Protein AF-A0A497BZL1-F1 (afdb_monomer_lite)

pLDDT: mean 72.48, std 17.42, range [42.62, 92.12]

Sequence (75 aa):
MIDPGLKGKVALVTGANHGIGAATAKAFAAQGAMVFITYLRLPSCTPTAVHSGVLVEFNRQRIVEIQTEITASKS

Foldseek 3Di:
DDLPPLAAAEEEFEPCPDDPSVVVQLVSVVSHHQYEYEYEDDDDPDPDPDPDQDFDQHPNHTHGYDYDDPPDDDD

Structure (mmCIF, N/CA/C/O backbone):
data_AF-A0A497BZL1-F1
#
_entry.id   AF-A0A497BZL1-F1
#
loop_
_atom_site.group_PDB
_atom_site.id
_atom_site.type_symbol
_atom_site.label_atom_id
_atom_site.label_alt_id
_atom_site.label_comp_id
_atom_site.label_asym_id
_atom_site.label_entity_id
_atom_site.label_seq_id
_atom_site.pdbx_PDB_ins_code
_atom_site.Cartn_x
_atom_site.Cartn_y
_atom_site.Cartn_z
_atom_site.occupancy
_atom_site.B_iso_or_equiv
_atom_site.auth_seq_id
_atom_site.auth_comp_id
_atom_site.auth_asym_id
_atom_site.auth_atom_id
_atom_site.pdbx_PDB_model_num
ATOM 1 N N . MET A 1 1 ? -10.023 -17.637 9.248 1.00 66.06 1 MET A N 1
ATOM 2 C CA . MET A 1 1 ? -9.747 -16.359 8.558 1.00 66.06 1 MET A CA 1
ATOM 3 C C . MET A 1 1 ? -9.014 -15.463 9.540 1.00 66.06 1 MET A C 1
ATOM 5 O O . MET A 1 1 ? -9.451 -15.398 10.681 1.00 66.06 1 MET A O 1
ATOM 9 N N . ILE A 1 2 ? -7.891 -14.865 9.142 1.00 83.19 2 ILE A N 1
ATOM 10 C CA . ILE A 1 2 ? -7.122 -13.936 9.986 1.00 83.19 2 ILE A CA 1
ATOM 11 C C . ILE A 1 2 ? -7.783 -12.557 9.927 1.00 83.19 2 ILE A C 1
ATOM 13 O O . ILE A 1 2 ? -8.131 -12.106 8.837 1.00 83.19 2 ILE A O 1
ATOM 17 N N . ASP A 1 3 ? -7.946 -11.914 11.084 1.00 85.81 3 ASP A N 1
ATOM 18 C CA . ASP A 1 3 ? -8.244 -10.484 11.181 1.00 85.81 3 ASP A CA 1
ATOM 19 C C . ASP A 1 3 ? -6.924 -9.709 11.344 1.00 85.81 3 ASP A C 1
ATOM 21 O O . ASP A 1 3 ? -6.257 -9.846 12.370 1.00 85.81 3 ASP A O 1
ATOM 25 N N . PRO A 1 4 ? -6.510 -8.924 10.341 1.00 86.38 4 PRO A N 1
ATOM 26 C CA . PRO A 1 4 ? -5.279 -8.144 10.390 1.00 86.38 4 PRO A CA 1
ATOM 27 C C . PRO A 1 4 ? -5.431 -6.787 11.098 1.00 86.38 4 PRO A C 1
ATOM 29 O O . PRO A 1 4 ? -4.443 -6.065 11.220 1.00 86.38 4 PRO A O 1
ATOM 32 N N . GLY A 1 5 ? -6.631 -6.399 11.554 1.00 92.00 5 GLY A N 1
ATOM 33 C CA . GLY A 1 5 ? -6.817 -5.191 12.371 1.00 92.00 5 GLY A CA 1
ATOM 34 C C . GLY A 1 5 ? -6.560 -3.861 11.646 1.00 92.00 5 GLY A C 1
ATOM 35 O O . GLY A 1 5 ? -6.236 -2.858 12.285 1.00 92.00 5 GLY A O 1
ATOM 36 N N . LEU A 1 6 ? -6.696 -3.830 10.314 1.00 91.25 6 LEU A N 1
ATOM 37 C CA . LEU A 1 6 ? -6.397 -2.650 9.488 1.00 91.25 6 LEU A CA 1
ATOM 38 C C . LEU A 1 6 ? -7.557 -1.649 9.352 1.00 91.25 6 LEU A C 1
ATOM 40 O O . LEU A 1 6 ? -7.360 -0.536 8.858 1.00 91.25 6 LEU A O 1
ATOM 44 N N . LYS A 1 7 ? -8.764 -2.004 9.804 1.00 91.19 7 LYS A N 1
ATOM 45 C CA . LYS A 1 7 ? -9.944 -1.137 9.706 1.00 91.19 7 LYS A CA 1
ATOM 46 C C . LYS A 1 7 ? -9.711 0.194 10.429 1.00 91.19 7 LYS A C 1
ATOM 48 O O . LYS A 1 7 ? -9.426 0.220 11.625 1.00 91.19 7 LYS A O 1
ATOM 53 N N . GLY A 1 8 ? -9.858 1.305 9.704 1.00 89.12 8 GLY A N 1
ATOM 54 C CA . GLY A 1 8 ? -9.665 2.657 10.244 1.00 89.12 8 GLY A CA 1
ATOM 55 C C . GLY A 1 8 ? -8.204 3.030 10.520 1.00 89.12 8 GLY A C 1
ATOM 56 O O . GLY A 1 8 ? -7.948 4.067 11.129 1.00 89.12 8 GLY A O 1
ATOM 57 N N . LYS A 1 9 ? -7.240 2.204 10.095 1.00 92.00 9 LYS A N 1
ATOM 58 C CA . LYS A 1 9 ? -5.809 2.529 10.146 1.00 92.00 9 LYS A CA 1
ATOM 59 C C . LYS A 1 9 ? -5.381 3.267 8.883 1.00 92.00 9 LYS A C 1
ATOM 61 O O . LYS A 1 9 ? -6.031 3.165 7.846 1.00 92.00 9 LYS A O 1
ATOM 66 N N . VAL A 1 10 ? -4.264 3.983 8.976 1.00 90.50 10 VAL A N 1
ATOM 67 C CA . VAL A 1 10 ? -3.587 4.586 7.824 1.00 90.50 10 VAL A CA 1
ATOM 68 C C . VAL A 1 10 ? -2.377 3.726 7.471 1.00 90.50 10 VAL A C 1
ATOM 70 O O . VAL A 1 10 ? -1.597 3.383 8.359 1.00 90.50 10 VAL A O 1
ATOM 73 N N . ALA A 1 11 ? -2.218 3.381 6.196 1.00 89.44 11 ALA A N 1
ATOM 74 C CA . ALA A 1 11 ? -1.094 2.603 5.686 1.00 89.44 11 ALA A CA 1
ATOM 75 C C . ALA A 1 11 ? -0.396 3.343 4.538 1.00 89.44 11 ALA A C 1
ATOM 77 O O . ALA A 1 11 ? -1.055 3.859 3.638 1.00 89.44 11 ALA A O 1
ATOM 78 N N . LEU A 1 12 ? 0.937 3.364 4.554 1.00 89.62 12 LEU A N 1
ATOM 79 C CA . LEU A 1 12 ? 1.770 3.851 3.456 1.00 89.62 12 LEU A CA 1
ATOM 80 C C . LEU A 1 12 ? 2.418 2.651 2.763 1.00 89.62 12 LEU A C 1
ATOM 82 O O . LEU A 1 12 ? 3.127 1.882 3.410 1.00 89.62 12 LEU A O 1
ATOM 86 N N . VAL A 1 13 ? 2.189 2.491 1.462 1.00 88.06 13 VAL A N 1
ATOM 87 C CA . VAL A 1 13 ? 2.747 1.392 0.666 1.00 88.06 13 VAL A CA 1
ATOM 88 C C . VAL A 1 13 ? 3.707 1.954 -0.375 1.00 88.06 13 VAL A C 1
ATOM 90 O O . VAL A 1 13 ? 3.294 2.653 -1.297 1.00 88.06 13 VAL A O 1
ATOM 93 N N . THR A 1 14 ? 4.989 1.625 -0.239 1.00 89.06 14 THR A N 1
ATOM 94 C CA . THR A 1 14 ? 6.029 1.978 -1.213 1.00 89.06 14 THR A CA 1
ATOM 95 C C . THR A 1 14 ? 6.124 0.917 -2.317 1.00 89.06 14 THR A C 1
ATOM 97 O O . THR A 1 14 ? 5.693 -0.224 -2.145 1.00 89.06 14 THR A O 1
ATOM 100 N N . GLY A 1 15 ? 6.647 1.285 -3.492 1.00 86.12 15 GLY A N 1
ATOM 101 C CA . GLY A 1 15 ? 6.752 0.371 -4.639 1.00 86.12 15 GLY A CA 1
ATOM 102 C C . GLY A 1 15 ? 5.398 -0.077 -5.205 1.00 86.12 15 GLY A C 1
ATOM 103 O O . GLY A 1 15 ? 5.313 -1.098 -5.887 1.00 86.12 15 GLY A O 1
ATOM 104 N N . ALA A 1 16 ? 4.328 0.677 -4.945 1.00 85.38 16 ALA A N 1
ATOM 105 C CA . ALA A 1 16 ? 2.955 0.313 -5.303 1.00 85.38 16 ALA A CA 1
ATOM 106 C C . ALA A 1 16 ? 2.565 0.618 -6.763 1.00 85.38 16 ALA A C 1
ATOM 108 O O . ALA A 1 16 ? 1.389 0.550 -7.108 1.00 85.38 16 ALA A O 1
ATOM 109 N N . ASN A 1 17 ? 3.546 0.884 -7.633 1.00 82.25 17 ASN A N 1
ATOM 110 C CA . ASN A 1 17 ? 3.325 1.072 -9.071 1.00 82.25 17 ASN A CA 1
ATOM 111 C C . ASN A 1 17 ? 2.720 -0.185 -9.731 1.00 82.25 17 ASN A C 1
ATOM 113 O O . ASN A 1 17 ? 1.890 -0.108 -10.629 1.00 82.25 17 ASN A O 1
ATOM 117 N N . HIS A 1 18 ? 3.149 -1.369 -9.281 1.00 81.50 18 HIS A N 1
ATOM 118 C CA . HIS A 1 18 ? 2.795 -2.660 -9.877 1.00 81.50 18 HIS A CA 1
ATOM 119 C C . HIS A 1 18 ? 3.109 -3.832 -8.936 1.00 81.50 18 HIS A C 1
ATOM 121 O O . HIS A 1 18 ? 3.746 -3.663 -7.893 1.00 81.50 18 HIS A O 1
ATOM 127 N N . GLY A 1 19 ? 2.698 -5.039 -9.333 1.00 89.00 19 GLY A N 1
ATOM 128 C CA . GLY A 1 19 ? 3.064 -6.283 -8.658 1.00 89.00 19 GLY A CA 1
ATOM 129 C C . GLY A 1 19 ? 2.565 -6.349 -7.215 1.00 89.00 19 GLY A C 1
ATOM 130 O O . GLY A 1 19 ? 1.417 -6.004 -6.925 1.00 89.00 19 GLY A O 1
ATOM 131 N N . ILE A 1 20 ? 3.441 -6.798 -6.312 1.00 91.75 20 ILE A N 1
ATOM 132 C CA . ILE A 1 20 ? 3.102 -7.049 -4.904 1.00 91.75 20 ILE A CA 1
ATOM 133 C C . ILE A 1 20 ? 2.661 -5.760 -4.205 1.00 91.75 20 ILE A C 1
ATOM 135 O O . ILE A 1 20 ? 1.645 -5.778 -3.525 1.00 91.75 20 ILE A O 1
ATOM 139 N N . GLY A 1 21 ? 3.347 -4.630 -4.412 1.00 89.00 21 GLY A N 1
ATOM 140 C CA . GLY A 1 21 ? 2.979 -3.362 -3.768 1.00 89.00 21 GLY A CA 1
ATOM 141 C C . GLY A 1 21 ? 1.560 -2.912 -4.130 1.00 89.00 21 GLY A C 1
ATOM 142 O O . GLY A 1 21 ? 0.774 -2.548 -3.256 1.00 89.00 21 GLY A O 1
ATOM 143 N N . ALA A 1 22 ? 1.189 -3.029 -5.408 1.00 86.88 22 ALA A N 1
ATOM 144 C CA . ALA A 1 22 ? -0.163 -2.718 -5.868 1.00 86.88 22 ALA A CA 1
ATOM 145 C C . ALA A 1 22 ? -1.212 -3.694 -5.299 1.00 86.88 22 ALA A C 1
ATOM 147 O O . ALA A 1 22 ? -2.304 -3.275 -4.911 1.00 86.88 22 ALA A O 1
ATOM 148 N N . ALA A 1 23 ? -0.894 -4.991 -5.226 1.00 91.56 23 ALA A N 1
ATOM 149 C CA . ALA A 1 23 ? -1.778 -5.995 -4.633 1.00 91.56 23 ALA A CA 1
ATOM 150 C C . ALA A 1 23 ? -1.976 -5.766 -3.123 1.00 91.56 23 ALA A C 1
ATOM 152 O O . ALA A 1 23 ? -3.106 -5.819 -2.640 1.00 91.56 23 ALA A O 1
ATOM 153 N N . THR A 1 24 ? -0.907 -5.432 -2.398 1.00 92.12 24 THR A N 1
ATOM 154 C CA . THR A 1 24 ? -0.938 -5.099 -0.968 1.00 92.12 24 THR A CA 1
ATOM 155 C C . THR A 1 24 ? -1.786 -3.861 -0.703 1.00 92.12 24 THR A C 1
ATOM 157 O O . THR A 1 24 ? -2.657 -3.899 0.163 1.00 92.12 24 THR A O 1
ATOM 160 N N . ALA A 1 25 ? -1.609 -2.787 -1.482 1.00 89.81 25 ALA A N 1
ATOM 161 C CA . ALA A 1 25 ? -2.413 -1.573 -1.343 1.00 89.81 25 ALA A CA 1
ATOM 162 C C . ALA A 1 25 ? -3.916 -1.856 -1.522 1.00 89.81 25 ALA A C 1
ATOM 164 O O . ALA A 1 25 ? -4.737 -1.398 -0.726 1.00 89.81 25 ALA A O 1
ATOM 165 N N . LYS A 1 26 ? -4.273 -2.681 -2.516 1.00 8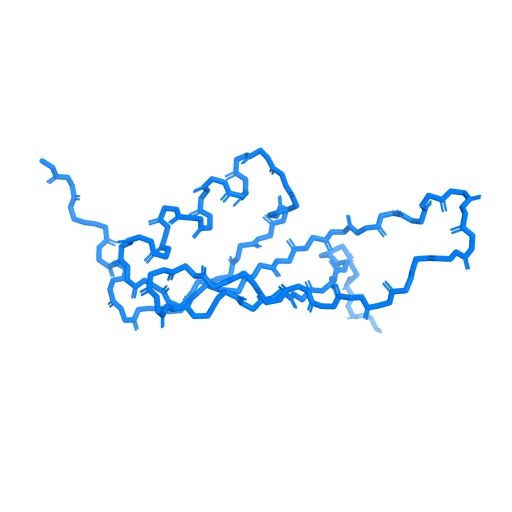9.00 26 LYS A N 1
ATOM 166 C CA . LYS A 1 26 ? -5.657 -3.129 -2.736 1.00 89.00 26 LYS A CA 1
ATOM 167 C C . LYS A 1 26 ? -6.179 -3.980 -1.578 1.00 89.00 26 LYS A C 1
ATOM 169 O O . LYS A 1 26 ? -7.304 -3.770 -1.135 1.00 89.00 26 LYS A O 1
ATOM 174 N N . ALA A 1 27 ? -5.375 -4.915 -1.072 1.00 90.81 27 ALA A N 1
ATOM 175 C CA . ALA A 1 27 ? -5.758 -5.766 0.052 1.00 90.81 27 ALA A CA 1
ATOM 176 C C . ALA A 1 27 ? -5.992 -4.953 1.338 1.00 90.81 27 ALA A C 1
ATOM 178 O O . ALA A 1 27 ? -6.969 -5.194 2.043 1.00 90.81 27 ALA A O 1
ATOM 179 N N . PHE A 1 28 ? -5.151 -3.955 1.616 1.00 91.50 28 PHE A N 1
ATOM 180 C CA . PHE A 1 28 ? -5.294 -3.081 2.784 1.00 91.50 28 PHE A CA 1
ATOM 181 C C . PHE A 1 28 ? -6.545 -2.202 2.689 1.00 91.50 28 PHE A C 1
ATOM 183 O O . PHE A 1 28 ? -7.302 -2.107 3.657 1.00 91.50 28 PHE A O 1
ATOM 190 N N . ALA A 1 29 ? -6.817 -1.626 1.514 1.00 88.88 29 ALA A N 1
ATOM 191 C CA . ALA A 1 29 ? -8.045 -0.868 1.273 1.00 88.88 29 ALA A CA 1
ATOM 192 C C . ALA A 1 29 ? -9.297 -1.757 1.403 1.00 88.88 29 ALA A C 1
ATOM 194 O O . ALA A 1 29 ? -10.275 -1.375 2.039 1.00 88.88 29 ALA A O 1
ATOM 195 N N . ALA A 1 30 ? -9.259 -2.991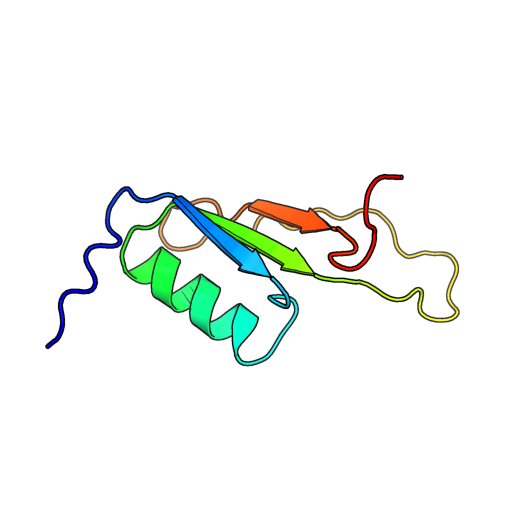 0.887 1.00 89.81 30 ALA A N 1
ATOM 196 C CA . ALA A 1 30 ? -10.360 -3.949 1.039 1.00 89.81 30 ALA A CA 1
ATOM 197 C C . ALA A 1 30 ? -10.648 -4.309 2.510 1.00 89.81 30 ALA A C 1
ATOM 199 O O . ALA A 1 30 ? -11.778 -4.649 2.853 1.00 89.81 30 ALA A O 1
ATOM 200 N N . GLN A 1 31 ? -9.646 -4.195 3.383 1.00 90.19 31 GLN A N 1
ATOM 201 C CA . GLN A 1 31 ? -9.770 -4.396 4.829 1.00 90.19 31 GLN A CA 1
ATOM 202 C C . GLN A 1 31 ? -10.151 -3.112 5.592 1.00 90.19 31 GLN A C 1
ATOM 204 O O . GLN A 1 31 ? -10.251 -3.123 6.820 1.00 90.19 31 GLN A O 1
ATOM 209 N N . GLY A 1 32 ? -10.415 -2.010 4.883 1.00 89.19 32 GLY A N 1
ATOM 210 C CA . GLY A 1 32 ? -10.909 -0.755 5.445 1.00 89.19 32 GLY A CA 1
ATOM 211 C C . GLY A 1 32 ? -9.821 0.208 5.919 1.00 89.19 32 GLY A C 1
ATOM 212 O O . GLY A 1 32 ? -10.135 1.120 6.693 1.00 89.19 32 GLY A O 1
ATOM 213 N N . ALA A 1 33 ? -8.572 0.018 5.490 1.00 90.25 33 ALA A N 1
ATOM 214 C CA . ALA A 1 33 ? -7.485 0.953 5.753 1.00 90.25 33 ALA A CA 1
ATOM 215 C C . ALA A 1 33 ? -7.518 2.145 4.788 1.00 90.25 33 ALA A C 1
ATOM 217 O O . ALA A 1 33 ? -7.814 2.004 3.604 1.00 90.25 33 ALA A O 1
ATOM 218 N N . MET A 1 34 ? -7.118 3.318 5.269 1.00 89.44 34 MET A N 1
ATOM 219 C CA . MET A 1 34 ? -6.797 4.457 4.414 1.00 89.44 34 MET A CA 1
ATOM 220 C C . MET A 1 34 ? -5.382 4.275 3.866 1.00 89.44 34 MET A C 1
ATOM 222 O O . MET A 1 34 ? -4.421 4.281 4.634 1.00 89.44 34 MET A O 1
ATOM 226 N N . VAL A 1 35 ? -5.243 4.099 2.553 1.00 87.56 35 VAL A N 1
ATOM 227 C CA . VAL A 1 35 ? -3.958 3.742 1.940 1.00 87.56 35 VAL A CA 1
ATOM 228 C C . VAL A 1 35 ? -3.383 4.904 1.137 1.00 87.56 35 VAL A C 1
ATOM 230 O O . VAL A 1 35 ? -4.038 5.455 0.253 1.00 87.56 35 VAL A O 1
ATOM 233 N N . PHE A 1 36 ? -2.128 5.232 1.419 1.00 88.06 36 PHE A N 1
ATOM 234 C CA . PHE A 1 36 ? -1.282 6.079 0.591 1.00 88.06 36 PHE A CA 1
ATOM 235 C C . PHE A 1 36 ? -0.308 5.189 -0.170 1.00 88.06 36 PHE A C 1
ATOM 237 O O . PHE A 1 36 ? 0.289 4.287 0.418 1.00 88.06 36 PHE A O 1
ATOM 244 N N . ILE A 1 37 ? -0.134 5.436 -1.462 1.00 84.31 37 ILE A N 1
ATOM 245 C CA . ILE A 1 37 ? 0.821 4.693 -2.283 1.00 84.31 37 ILE A CA 1
ATOM 246 C C . ILE A 1 37 ? 1.939 5.608 -2.754 1.00 84.31 37 ILE A C 1
ATOM 248 O O . ILE A 1 37 ? 1.695 6.750 -3.141 1.00 84.31 37 ILE A O 1
ATOM 252 N N . THR A 1 38 ? 3.165 5.097 -2.737 1.00 83.69 38 THR A N 1
ATOM 253 C CA . THR A 1 38 ? 4.324 5.774 -3.311 1.00 83.69 38 THR A CA 1
ATOM 254 C C . THR A 1 38 ? 5.098 4.854 -4.226 1.00 83.69 38 THR A C 1
ATOM 256 O O . THR A 1 38 ? 5.155 3.635 -4.033 1.00 83.69 38 THR A O 1
ATOM 259 N N . TYR A 1 39 ? 5.705 5.436 -5.249 1.00 79.25 39 TYR A N 1
ATOM 260 C CA . TYR A 1 39 ? 6.624 4.731 -6.121 1.00 79.25 39 TYR A CA 1
ATOM 261 C C . TYR A 1 39 ? 7.566 5.705 -6.816 1.00 79.25 39 TYR A C 1
ATOM 263 O O . TYR A 1 39 ? 7.262 6.886 -6.981 1.00 79.25 39 TYR A O 1
ATOM 271 N N . LEU A 1 40 ? 8.712 5.167 -7.224 1.00 75.00 40 LEU A N 1
ATOM 272 C CA . LEU A 1 40 ? 9.665 5.865 -8.059 1.00 75.00 40 LEU A CA 1
ATOM 273 C C . LEU A 1 40 ? 9.265 5.691 -9.525 1.00 75.00 40 LEU A C 1
ATOM 275 O O . LEU A 1 40 ? 9.241 4.570 -10.038 1.00 75.00 40 LEU A O 1
ATOM 279 N N . ARG A 1 41 ? 8.980 6.799 -10.210 1.00 65.12 41 ARG A N 1
ATOM 280 C CA . ARG A 1 41 ? 8.921 6.834 -11.670 1.00 65.12 41 ARG A CA 1
ATOM 281 C C . ARG A 1 41 ? 10.272 7.318 -12.191 1.00 65.12 41 ARG A C 1
ATOM 283 O O . ARG A 1 41 ? 10.560 8.510 -12.145 1.00 65.12 41 ARG A O 1
ATOM 290 N N . LEU A 1 42 ? 11.087 6.402 -12.708 1.00 65.00 42 LEU A N 1
ATOM 291 C CA . LEU A 1 42 ? 12.252 6.799 -13.496 1.00 65.00 42 LEU A CA 1
ATOM 292 C C . LEU A 1 42 ? 11.757 7.504 -14.768 1.00 65.00 42 LEU A C 1
ATOM 294 O O . LEU A 1 42 ? 10.790 7.025 -15.374 1.00 65.00 42 LEU A O 1
ATOM 298 N N . PRO A 1 43 ? 12.366 8.629 -15.178 1.00 55.91 43 PRO A N 1
ATOM 299 C CA . PRO A 1 43 ? 12.008 9.262 -16.434 1.00 55.91 43 PRO A CA 1
ATOM 300 C C . PRO A 1 43 ? 12.266 8.264 -17.565 1.00 55.91 43 PRO A C 1
ATOM 302 O O . PRO A 1 43 ? 1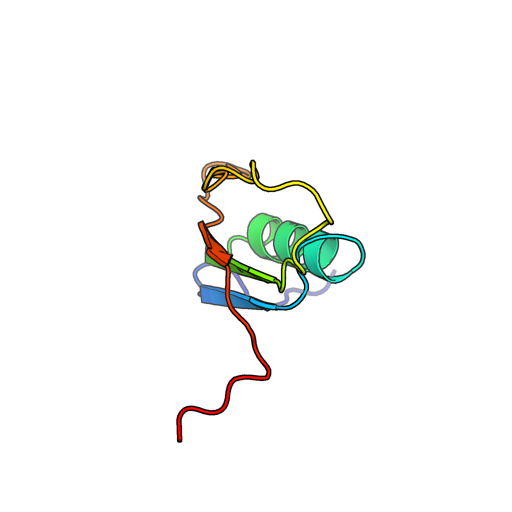3.406 7.899 -17.850 1.00 55.91 43 PRO A O 1
ATOM 305 N N . SER A 1 44 ? 11.198 7.799 -18.213 1.00 48.53 44 SER A N 1
ATOM 306 C CA . SER A 1 44 ? 11.327 7.245 -19.554 1.00 48.53 44 SER A CA 1
ATOM 307 C C . SER A 1 44 ? 11.802 8.372 -20.476 1.00 48.53 44 SER A C 1
ATOM 309 O O . SER A 1 44 ? 11.532 9.543 -20.215 1.00 48.53 44 SER A O 1
ATOM 311 N N . CYS A 1 45 ? 12.531 8.027 -21.538 1.00 43.28 45 CYS A N 1
ATOM 312 C CA . CYS A 1 45 ? 13.181 8.923 -22.509 1.00 43.28 45 CYS A CA 1
ATOM 313 C C . CYS A 1 45 ? 12.212 9.834 -23.320 1.00 43.28 45 CYS A C 1
ATOM 315 O O . CYS A 1 45 ? 12.462 10.181 -24.468 1.00 43.28 45 CYS A O 1
ATOM 317 N N . THR A 1 46 ? 11.074 10.230 -22.759 1.00 44.44 46 THR A N 1
ATOM 318 C CA . THR A 1 46 ? 10.022 11.009 -23.413 1.00 44.44 46 THR A CA 1
ATOM 319 C C . THR A 1 46 ? 9.621 12.184 -22.515 1.00 44.44 46 THR A C 1
ATOM 321 O O . THR A 1 46 ? 9.057 11.955 -21.444 1.00 44.44 46 THR A O 1
ATOM 324 N N . PRO A 1 47 ? 9.876 13.441 -22.928 1.00 48.41 47 PRO A N 1
ATOM 325 C CA . PRO A 1 47 ? 9.729 14.645 -22.098 1.00 48.41 47 PRO A CA 1
ATOM 326 C C . PRO A 1 47 ? 8.271 15.076 -21.823 1.00 48.41 47 PRO A C 1
ATOM 328 O O . PRO A 1 47 ? 8.003 16.253 -21.603 1.00 48.41 47 PRO A O 1
ATOM 331 N N . THR A 1 48 ? 7.300 14.157 -21.829 1.00 45.00 48 THR A N 1
ATOM 332 C CA . THR A 1 48 ? 5.859 14.489 -21.775 1.00 45.00 48 THR A CA 1
ATOM 333 C C . THR A 1 48 ? 5.090 13.687 -20.723 1.00 45.00 48 THR A C 1
ATOM 335 O O . THR A 1 48 ? 3.915 13.372 -20.892 1.00 45.00 48 THR A O 1
ATOM 338 N N . ALA A 1 49 ? 5.727 13.340 -19.604 1.00 47.81 49 ALA A N 1
ATOM 339 C CA . ALA A 1 49 ? 5.032 12.709 -18.486 1.00 47.81 49 ALA A CA 1
ATOM 340 C C . ALA A 1 49 ? 4.329 13.777 -17.628 1.00 47.81 49 ALA A C 1
ATOM 342 O O . ALA A 1 49 ? 4.839 14.218 -16.599 1.00 47.81 49 ALA A O 1
ATOM 343 N N . VAL A 1 50 ? 3.156 14.213 -18.088 1.00 42.69 50 VAL A N 1
ATOM 344 C CA . VAL A 1 50 ? 2.259 15.109 -17.349 1.00 42.69 50 VAL A CA 1
ATOM 345 C C . VAL A 1 50 ? 1.909 14.523 -15.975 1.00 42.69 50 VAL A C 1
ATOM 347 O O . VAL A 1 50 ? 1.714 13.314 -15.812 1.00 42.69 50 VAL A O 1
ATOM 350 N N . HIS A 1 51 ? 1.878 15.393 -14.965 1.00 42.62 51 HIS A N 1
ATOM 351 C CA . HIS A 1 51 ? 1.486 15.0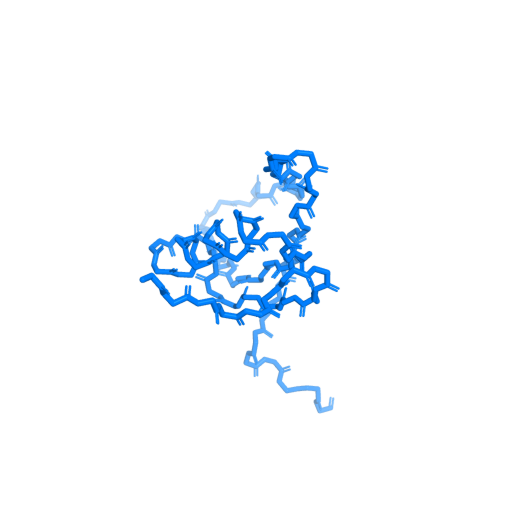75 -13.593 1.00 42.62 51 HIS A CA 1
ATOM 352 C C . HIS A 1 51 ? -0.012 14.749 -13.543 1.00 42.62 51 HIS A C 1
ATOM 354 O O . HIS A 1 51 ? -0.849 15.605 -13.270 1.00 42.62 51 HIS A O 1
ATOM 360 N N . SER A 1 52 ? -0.361 13.499 -13.817 1.00 43.00 52 SER A N 1
ATOM 361 C CA . SER A 1 52 ? -1.694 12.969 -13.548 1.00 43.00 52 SER A CA 1
ATOM 362 C C . SER A 1 52 ? -1.628 12.204 -12.234 1.00 43.00 52 SER A C 1
ATOM 364 O O . SER A 1 52 ? -1.276 11.029 -12.218 1.00 43.00 52 SER A O 1
ATOM 366 N N . GLY A 1 53 ? -1.911 12.882 -11.120 1.00 48.59 53 GLY A N 1
ATOM 367 C CA . GLY A 1 53 ? -2.243 12.188 -9.879 1.00 48.59 53 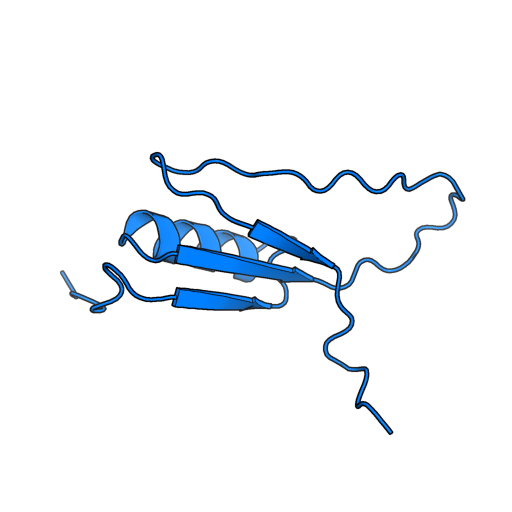GLY A CA 1
ATOM 368 C C . GLY A 1 53 ? -3.535 11.414 -10.118 1.00 48.59 53 GLY A C 1
ATOM 369 O O . GLY A 1 53 ? -4.606 12.015 -10.195 1.00 48.59 53 GLY A O 1
ATOM 370 N N . VAL A 1 54 ? -3.438 10.102 -10.323 1.00 49.19 54 VAL A N 1
ATOM 371 C CA . VAL A 1 54 ? -4.615 9.259 -10.521 1.00 49.19 54 VAL A CA 1
ATOM 372 C C . VAL A 1 54 ? -5.190 8.960 -9.143 1.00 49.19 54 VAL A C 1
ATOM 374 O O . VAL A 1 54 ? -4.600 8.237 -8.345 1.00 49.19 54 VAL A O 1
ATOM 377 N N . LEU A 1 55 ? -6.354 9.532 -8.841 1.00 50.16 55 LEU A N 1
ATOM 378 C CA . LEU A 1 55 ? -7.149 9.078 -7.706 1.00 50.16 55 LEU A CA 1
ATOM 379 C C . LEU A 1 55 ? -7.735 7.715 -8.071 1.00 50.16 55 LEU A C 1
ATOM 381 O O . LEU A 1 55 ? -8.643 7.622 -8.895 1.00 50.16 55 LEU A O 1
ATOM 385 N N . VAL A 1 56 ? -7.204 6.653 -7.468 1.00 54.84 56 VAL A N 1
ATOM 386 C CA . VAL A 1 56 ? -7.805 5.322 -7.565 1.00 54.84 56 VAL A CA 1
ATOM 387 C C . VAL A 1 56 ? -8.831 5.205 -6.444 1.00 54.84 56 VAL A C 1
ATOM 389 O O . VAL A 1 56 ? -8.487 5.110 -5.264 1.00 54.84 56 VAL A O 1
ATOM 392 N N . GLU A 1 57 ? -10.110 5.253 -6.804 1.00 53.91 57 GLU A N 1
ATOM 393 C CA . GLU A 1 57 ? -11.198 5.053 -5.852 1.00 53.91 57 GLU A CA 1
ATOM 394 C C . GLU A 1 57 ? -11.447 3.551 -5.677 1.00 53.91 57 GLU A C 1
ATOM 396 O O . GLU A 1 57 ? -11.741 2.838 -6.637 1.00 53.91 57 GLU A O 1
ATOM 401 N N . PHE A 1 58 ? -11.303 3.050 -4.449 1.00 54.06 58 PHE A N 1
ATOM 402 C CA . PHE A 1 58 ? -11.526 1.643 -4.128 1.00 54.06 58 PHE A CA 1
ATOM 403 C C . PHE A 1 58 ? -12.542 1.551 -2.990 1.00 54.06 58 PHE A C 1
ATOM 405 O O . PHE A 1 58 ? -12.281 1.990 -1.876 1.00 54.06 58 PHE A O 1
ATOM 412 N N . ASN A 1 59 ? -13.726 0.997 -3.265 1.00 52.56 59 ASN A N 1
ATOM 413 C CA . ASN A 1 59 ? -14.766 0.737 -2.260 1.00 52.56 59 ASN A CA 1
ATOM 414 C C . ASN A 1 59 ? -15.178 1.977 -1.417 1.00 52.56 59 ASN A C 1
ATOM 416 O O . ASN A 1 59 ? -15.290 1.902 -0.195 1.00 52.56 59 ASN A O 1
ATOM 420 N N . ARG A 1 60 ? -15.365 3.140 -2.070 1.00 59.94 60 ARG A N 1
ATOM 421 C CA . ARG A 1 60 ? -15.601 4.475 -1.454 1.00 59.94 60 ARG A CA 1
ATOM 422 C C . ARG A 1 60 ? -14.462 4.985 -0.555 1.00 59.94 60 ARG A C 1
ATOM 424 O O . ARG A 1 60 ? -14.619 6.006 0.115 1.00 59.94 60 ARG A O 1
ATOM 431 N N . GLN A 1 61 ? -13.317 4.308 -0.536 1.00 59.06 61 GLN A N 1
ATOM 432 C CA . GLN A 1 61 ? -12.089 4.784 0.087 1.00 59.06 61 GLN A CA 1
ATOM 433 C C . GLN A 1 61 ? -11.153 5.338 -0.991 1.00 59.06 61 GLN A C 1
ATOM 435 O O . GLN A 1 61 ? -10.941 4.738 -2.046 1.00 59.06 61 GLN A O 1
ATOM 440 N N . ARG A 1 62 ? -10.612 6.530 -0.732 1.00 61.75 62 ARG A N 1
ATOM 441 C CA . ARG A 1 62 ? -9.666 7.194 -1.631 1.00 61.75 62 ARG A CA 1
ATOM 442 C C . ARG A 1 62 ? -8.266 6.655 -1.356 1.00 61.75 62 ARG A C 1
ATOM 444 O O . ARG A 1 62 ? -7.756 6.865 -0.256 1.00 61.75 62 ARG A O 1
ATOM 451 N N . ILE A 1 63 ? -7.658 5.991 -2.338 1.00 65.31 63 ILE A N 1
ATOM 452 C CA . ILE A 1 63 ? -6.216 5.730 -2.327 1.00 65.31 63 ILE A CA 1
ATOM 453 C C . ILE A 1 63 ? -5.535 6.978 -2.881 1.00 65.31 63 ILE A C 1
ATOM 455 O O . ILE A 1 63 ? -5.856 7.433 -3.981 1.00 65.31 63 ILE A O 1
ATOM 459 N N . VAL A 1 64 ? -4.630 7.558 -2.095 1.00 69.00 64 VAL A N 1
ATOM 460 C CA . VAL A 1 64 ? -3.895 8.763 -2.491 1.00 69.00 64 VAL A CA 1
ATOM 461 C C . VAL A 1 64 ? -2.518 8.355 -2.987 1.00 69.00 64 VAL A C 1
ATOM 463 O O . VAL A 1 64 ? -1.749 7.712 -2.273 1.00 69.00 64 VAL A O 1
ATOM 466 N N . GLU A 1 65 ? -2.210 8.738 -4.218 1.00 66.00 65 GLU A N 1
ATOM 467 C CA . GLU A 1 65 ? -0.916 8.491 -4.837 1.00 66.00 65 GLU A CA 1
ATOM 468 C C . GLU A 1 65 ? 0.033 9.671 -4.610 1.00 66.00 65 GLU A C 1
ATOM 470 O O . GLU A 1 65 ? -0.323 10.824 -4.857 1.00 66.00 65 GLU A O 1
ATOM 475 N N . ILE A 1 66 ? 1.252 9.3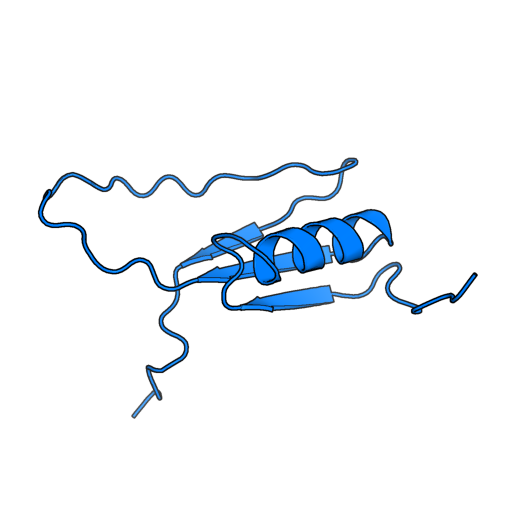79 -4.154 1.00 69.94 66 ILE A N 1
ATOM 476 C CA . ILE A 1 66 ? 2.320 10.359 -3.959 1.00 69.94 66 ILE A CA 1
ATOM 477 C C . ILE A 1 66 ? 3.582 9.852 -4.669 1.00 69.94 66 ILE A C 1
ATOM 479 O O . ILE A 1 66 ? 4.151 8.826 -4.304 1.00 69.94 66 ILE A O 1
ATOM 483 N N . GLN A 1 67 ? 4.049 10.586 -5.677 1.00 65.38 67 GLN A N 1
ATOM 484 C CA . GLN A 1 67 ? 5.334 10.316 -6.331 1.00 65.38 67 GLN A CA 1
ATOM 485 C C . GLN A 1 67 ? 6.469 10.721 -5.386 1.00 65.38 67 GLN A C 1
ATOM 487 O O . GLN A 1 67 ? 6.547 11.881 -4.982 1.00 65.38 67 GLN A O 1
ATOM 492 N N . THR A 1 68 ? 7.338 9.782 -5.010 1.00 63.72 68 THR A N 1
ATOM 493 C CA . THR A 1 68 ? 8.518 10.094 -4.192 1.00 63.72 68 THR A CA 1
ATOM 494 C C . THR A 1 68 ? 9.633 9.063 -4.373 1.00 63.72 68 THR A C 1
ATOM 496 O O . THR A 1 68 ? 9.391 7.861 -4.501 1.00 63.72 68 THR A O 1
ATOM 499 N N . GLU A 1 69 ? 10.865 9.563 -4.376 1.00 65.56 69 GLU A N 1
ATOM 500 C CA . GLU A 1 69 ? 12.113 8.810 -4.251 1.00 65.56 69 GLU A CA 1
ATOM 501 C C . GLU A 1 69 ? 12.286 8.387 -2.782 1.00 65.56 69 GLU A C 1
ATOM 503 O O . GLU A 1 69 ? 12.554 9.223 -1.922 1.00 65.56 69 GLU A O 1
ATOM 508 N N . ILE A 1 70 ? 12.162 7.092 -2.468 1.00 66.88 70 ILE A N 1
ATOM 509 C CA . ILE A 1 70 ? 12.402 6.597 -1.095 1.00 66.88 70 ILE A CA 1
ATOM 510 C C . ILE A 1 70 ? 13.889 6.623 -0.702 1.00 66.88 70 ILE A C 1
ATOM 512 O O . ILE A 1 70 ? 14.210 6.565 0.482 1.00 66.88 70 ILE A O 1
ATOM 516 N N . THR A 1 71 ? 14.785 6.701 -1.690 1.00 64.88 71 THR A N 1
ATOM 517 C CA . THR A 1 71 ? 16.246 6.699 -1.510 1.00 64.88 71 THR A CA 1
ATOM 518 C C . THR A 1 71 ? 16.791 8.099 -1.221 1.00 64.88 71 THR A C 1
ATOM 520 O O . THR A 1 71 ? 17.913 8.235 -0.735 1.00 64.88 71 THR A O 1
ATOM 523 N N . ALA A 1 72 ? 16.008 9.151 -1.484 1.00 59.16 72 ALA A N 1
ATOM 524 C CA . ALA A 1 72 ? 16.396 10.526 -1.203 1.00 59.16 72 ALA A CA 1
ATOM 525 C C . ALA A 1 72 ? 16.376 10.787 0.314 1.00 59.16 72 ALA A C 1
ATOM 527 O O . ALA A 1 72 ? 15.392 11.255 0.887 1.00 59.16 72 ALA A O 1
ATOM 528 N N . SER A 1 73 ? 17.491 10.479 0.976 1.00 50.19 73 SER A N 1
ATOM 529 C CA . SER A 1 73 ? 17.803 11.016 2.298 1.00 50.19 73 SER A CA 1
ATOM 530 C C . SER A 1 73 ? 17.835 12.541 2.195 1.00 50.19 73 SER A C 1
ATOM 532 O O . SER A 1 73 ? 18.621 13.083 1.421 1.00 50.19 73 SER A O 1
ATOM 534 N N . LYS A 1 74 ? 16.991 13.243 2.963 1.00 53.12 74 LYS A N 1
ATOM 535 C CA . LYS A 1 74 ? 17.168 14.683 3.188 1.00 53.12 74 LYS A CA 1
ATOM 536 C C . LYS A 1 74 ? 18.505 14.877 3.909 1.00 53.12 74 LYS A C 1
ATOM 538 O O . LYS A 1 74 ? 18.582 14.615 5.108 1.00 53.12 74 LYS A O 1
ATOM 543 N N . SER A 1 75 ? 19.537 15.281 3.177 1.00 44.94 75 SER A N 1
ATOM 544 C CA . SER A 1 75 ? 20.711 15.953 3.740 1.00 44.94 75 SER A CA 1
ATOM 545 C C . SER A 1 75 ? 20.512 17.457 3.685 1.00 44.94 75 SER A C 1
ATOM 547 O O . SER A 1 75 ? 19.896 17.927 2.702 1.00 44.94 75 SER A O 1
#

Radius of gyration: 14.05 Å; chains: 1; bounding box: 36×32×36 Å

Secondary structure (DSSP, 8-state):
------TT-EEEEETTTSHHHHHHHHHHHHTT-EEEEEE-----S-S--------EEETTEEEEEEE--TT----